Protein AF-A0A392S0Q6-F1 (afdb_monomer_lite)

InterPro domains:
  IPR019489 Clp ATPase, C-terminal [PF10431] (31-76)
  IPR027417 P-loop containing nucleoside triphosphate hydrolase [G3DSA:3.40.50.300] (1-30)
  IPR027417 P-loop containing nucleoside triphosphate hydrolase [SSF52540] (3-72)
  IPR050130 ATP-dependent Clp protease/Chaperone ClpA/ClpB [PTHR11638] (2-76)

Radius of gyration: 19.09 Å; chains: 1; bounding box: 36×24×47 Å

Secondary structure (DSSP, 8-state):
-HHHHHHHHHHHHS-HHHHTT-S----PPPPPHHHHHHHHHHHHHHHHHHHHTTT------HHHHHHHHHHH--TT-

Foldseek 3Di:
DVVVVVVVVVPVVDPPVVVVPDPDDDDDDDDDPVRQLVVLVVVVVVVQVVVVVVVDGDDDDSVNSSVVSVVPDDVPD

pLDDT: mean 88.1, std 10.31, range [40.19, 97.69]

Organism: NCBI:txid97028

Structure (mmCIF, N/CA/C/O backbone):
data_AF-A0A392S0Q6-F1
#
_entry.id   AF-A0A392S0Q6-F1
#
loop_
_atom_site.group_PDB
_atom_site.id
_atom_site.type_symbol
_atom_site.label_atom_id
_atom_site.label_alt_id
_atom_site.label_comp_id
_atom_site.label_asym_id
_atom_site.label_entity_id
_atom_site.label_seq_id
_atom_site.pdbx_PDB_ins_code
_atom_site.Cartn_x
_atom_site.Cartn_y
_atom_site.Cartn_z
_atom_site.occupancy
_atom_site.B_iso_or_equiv
_atom_site.auth_seq_id
_atom_site.auth_comp_id
_atom_site.auth_asym_id
_atom_site.auth_atom_id
_atom_site.pdbx_PDB_model_num
ATOM 1 N N . ALA A 1 1 ? 10.919 -10.899 -18.211 1.00 66.94 1 ALA A N 1
ATOM 2 C CA . ALA A 1 1 ? 9.631 -11.044 -18.930 1.00 66.94 1 ALA A CA 1
ATOM 3 C C . ALA A 1 1 ? 8.713 -9.830 -18.742 1.00 66.94 1 ALA A C 1
ATOM 5 O O . ALA A 1 1 ? 8.582 -9.061 -19.684 1.00 66.94 1 ALA A O 1
ATOM 6 N N . ALA A 1 2 ? 8.099 -9.616 -17.566 1.00 78.81 2 ALA A N 1
ATOM 7 C CA . ALA A 1 2 ? 7.227 -8.450 -17.331 1.00 78.81 2 ALA A CA 1
ATOM 8 C C . ALA A 1 2 ? 8.004 -7.122 -17.393 1.00 78.81 2 ALA A C 1
ATOM 10 O O . ALA A 1 2 ? 7.637 -6.227 -18.148 1.00 78.81 2 ALA A O 1
ATOM 11 N N . ARG A 1 3 ? 9.156 -7.055 -16.710 1.00 82.44 3 ARG A N 1
ATOM 12 C CA . ARG A 1 3 ? 10.080 -5.911 -16.756 1.00 82.44 3 ARG A CA 1
ATOM 13 C C . ARG A 1 3 ? 10.480 -5.515 -18.181 1.00 82.44 3 ARG A C 1
ATOM 15 O O . ARG A 1 3 ? 10.483 -4.336 -18.511 1.00 82.44 3 ARG A O 1
ATOM 22 N N . ASP A 1 4 ? 10.787 -6.492 -19.032 1.00 85.62 4 ASP A N 1
ATOM 23 C CA . ASP A 1 4 ? 11.229 -6.229 -20.408 1.00 85.62 4 ASP A CA 1
ATOM 24 C C . ASP A 1 4 ? 10.102 -5.640 -21.257 1.00 85.62 4 ASP A C 1
ATOM 26 O O . ASP A 1 4 ? 10.343 -4.710 -22.021 1.00 85.62 4 ASP A O 1
ATOM 30 N N . ARG A 1 5 ? 8.865 -6.125 -21.072 1.00 87.25 5 ARG A N 1
ATOM 31 C CA . ARG A 1 5 ? 7.671 -5.566 -21.725 1.00 87.25 5 ARG A CA 1
ATOM 32 C C . ARG A 1 5 ? 7.410 -4.130 -21.277 1.00 87.25 5 ARG A C 1
ATOM 34 O O . ARG A 1 5 ? 7.210 -3.268 -22.124 1.00 87.25 5 ARG A O 1
ATOM 41 N N . VAL A 1 6 ? 7.497 -3.857 -19.973 1.00 87.69 6 VAL A N 1
ATOM 42 C CA . VAL A 1 6 ? 7.362 -2.495 -19.426 1.00 87.69 6 VAL A CA 1
ATOM 43 C C . VAL A 1 6 ? 8.422 -1.568 -20.027 1.00 87.69 6 VAL A C 1
ATOM 45 O O . VAL A 1 6 ? 8.091 -0.505 -20.544 1.00 87.69 6 VAL A O 1
ATOM 48 N N . MET A 1 7 ? 9.690 -1.988 -20.056 1.00 89.31 7 MET A N 1
ATOM 49 C CA . MET A 1 7 ? 10.766 -1.181 -20.642 1.00 89.31 7 MET A CA 1
ATOM 50 C C . MET A 1 7 ? 10.623 -0.991 -22.157 1.00 89.31 7 MET A C 1
ATOM 52 O O . MET A 1 7 ? 11.062 0.029 -22.692 1.00 89.31 7 MET A O 1
ATOM 56 N N . GLN A 1 8 ? 10.020 -1.950 -22.859 1.00 90.38 8 GLN A N 1
ATOM 57 C CA . GLN A 1 8 ? 9.740 -1.837 -24.287 1.00 90.38 8 GLN A CA 1
ATOM 58 C C . GLN A 1 8 ? 8.668 -0.774 -24.563 1.00 90.38 8 GLN A C 1
ATOM 60 O O . GLN A 1 8 ? 8.855 0.050 -25.457 1.00 90.38 8 GLN A O 1
ATOM 65 N N . GLU A 1 9 ? 7.605 -0.729 -23.759 1.00 91.12 9 GLU A N 1
ATOM 66 C CA . GLU A 1 9 ? 6.569 0.305 -23.858 1.00 91.12 9 GLU A CA 1
ATOM 67 C C . GLU A 1 9 ? 7.085 1.689 -23.431 1.00 91.12 9 GLU A C 1
ATOM 69 O O . GLU A 1 9 ? 6.840 2.679 -24.119 1.00 91.12 9 GLU A O 1
ATOM 74 N N . VAL A 1 10 ? 7.918 1.768 -22.389 1.00 90.06 10 VAL A N 1
ATOM 75 C CA . VAL A 1 10 ? 8.602 3.015 -21.991 1.00 90.06 10 VAL A CA 1
ATOM 76 C C . VAL A 1 10 ? 9.438 3.583 -23.144 1.00 90.06 10 VAL A C 1
ATOM 78 O O . VAL A 1 10 ? 9.362 4.775 -23.431 1.00 90.06 10 VAL A O 1
ATOM 81 N N . ARG A 1 11 ? 10.195 2.738 -23.855 1.00 89.44 11 ARG A N 1
ATOM 82 C CA . ARG A 1 11 ? 10.994 3.154 -25.026 1.00 89.44 11 ARG A CA 1
ATOM 83 C C . ARG A 1 11 ? 10.150 3.546 -26.240 1.00 89.44 11 ARG A C 1
ATOM 85 O O . ARG A 1 11 ? 10.633 4.290 -27.085 1.00 89.44 11 ARG A O 1
ATOM 92 N N . ARG A 1 12 ? 8.920 3.034 -26.353 1.00 92.56 12 ARG A N 1
ATOM 93 C CA . ARG A 1 12 ? 7.959 3.447 -27.389 1.00 92.56 12 ARG A CA 1
ATOM 94 C C . ARG A 1 12 ? 7.329 4.799 -27.077 1.00 92.56 12 ARG A C 1
ATOM 96 O O . ARG A 1 12 ? 7.077 5.568 -28.000 1.00 92.56 12 ARG A O 1
ATOM 103 N N . HIS A 1 13 ? 7.072 5.074 -25.801 1.00 93.06 13 HIS A N 1
ATOM 104 C CA . HIS A 1 13 ? 6.384 6.284 -25.365 1.00 93.06 13 HIS A CA 1
ATOM 105 C C . HIS A 1 13 ? 7.325 7.487 -25.194 1.00 93.06 13 HIS A C 1
ATOM 107 O O . HIS A 1 13 ? 6.975 8.607 -25.561 1.00 93.06 13 HIS A O 1
ATOM 113 N N . PHE A 1 14 ? 8.532 7.269 -24.665 1.00 91.38 14 PHE A N 1
ATOM 114 C CA . PHE A 1 14 ? 9.488 8.334 -24.358 1.00 91.38 14 PHE A CA 1
ATOM 115 C C . PHE A 1 14 ? 10.649 8.389 -25.355 1.00 91.38 14 PHE A C 1
ATOM 117 O O . PHE A 1 14 ? 11.128 7.373 -25.854 1.00 91.38 14 PHE A O 1
ATOM 124 N N . ARG A 1 15 ? 11.136 9.607 -25.623 1.00 91.56 15 ARG A N 1
ATOM 125 C CA . ARG A 1 15 ? 12.283 9.842 -26.508 1.00 91.56 15 ARG A CA 1
ATOM 126 C C . ARG A 1 15 ? 13.591 9.321 -25.885 1.00 91.56 15 ARG A C 1
ATOM 128 O O . ARG A 1 15 ? 13.765 9.449 -24.669 1.00 91.56 15 ARG A O 1
ATOM 135 N N . PRO A 1 16 ? 14.546 8.815 -26.688 1.00 87.31 16 PRO A N 1
ATOM 136 C CA . PRO A 1 16 ? 15.815 8.298 -26.177 1.00 87.31 16 PRO A CA 1
ATOM 137 C C . PRO A 1 16 ? 16.626 9.333 -25.391 1.00 87.31 16 PRO A C 1
ATOM 139 O O . PRO A 1 16 ? 17.259 8.972 -24.405 1.00 87.31 16 PRO A O 1
ATOM 142 N N . GLU A 1 17 ? 16.583 10.618 -25.770 1.00 91.44 17 GLU A N 1
ATOM 143 C CA . GLU A 1 17 ? 17.352 11.659 -25.075 1.00 91.44 17 GLU A CA 1
ATOM 144 C C . GLU A 1 17 ? 16.890 11.839 -23.625 1.00 91.44 17 GLU A C 1
ATOM 146 O O . GLU A 1 17 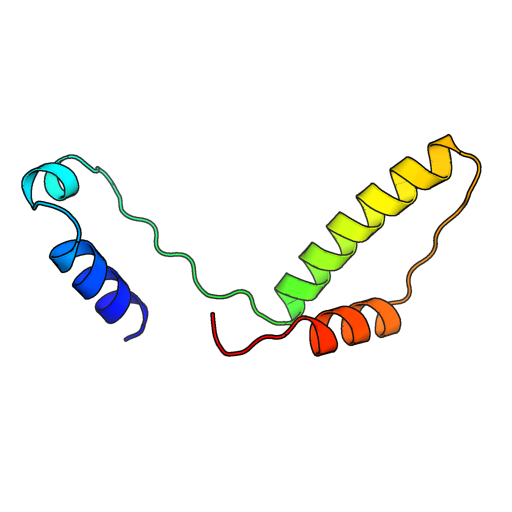? 17.708 12.111 -22.752 1.00 91.44 17 GLU A O 1
ATOM 151 N N . LEU A 1 18 ? 15.594 11.656 -23.351 1.00 90.19 18 LEU A N 1
ATOM 152 C CA . LEU A 1 18 ? 15.064 11.710 -21.990 1.00 90.19 18 LEU A CA 1
ATOM 153 C C . LEU A 1 18 ? 15.529 10.502 -21.176 1.00 90.19 18 LEU A C 1
ATOM 155 O O . LEU A 1 18 ? 15.984 10.667 -20.049 1.00 90.19 18 LEU A O 1
ATOM 159 N N . LEU A 1 19 ? 15.438 9.303 -21.753 1.00 87.31 19 LEU A N 1
ATOM 160 C CA . LEU A 1 19 ? 15.826 8.065 -21.075 1.00 87.31 19 LEU A CA 1
ATOM 161 C C . LEU A 1 19 ? 17.324 8.041 -20.751 1.00 87.31 19 LEU A C 1
ATOM 163 O O . LEU A 1 19 ? 17.708 7.573 -19.688 1.00 87.31 19 LEU A O 1
ATOM 167 N N . ASN A 1 20 ? 18.151 8.614 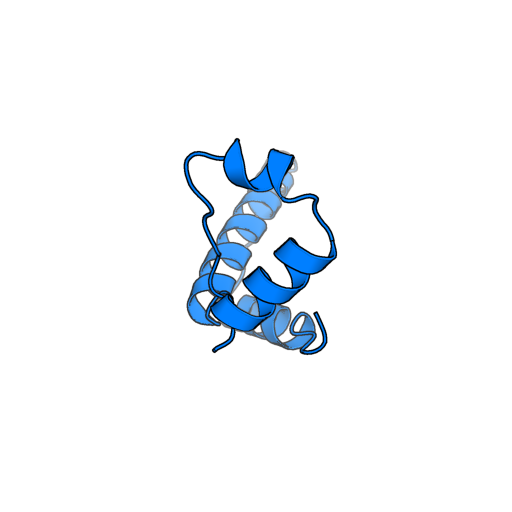-21.625 1.00 88.62 20 ASN A N 1
ATOM 168 C CA . ASN A 1 20 ? 19.593 8.738 -21.419 1.00 88.62 20 ASN A CA 1
ATOM 169 C C . ASN A 1 20 ? 19.977 9.791 -20.359 1.00 88.62 20 ASN A C 1
ATOM 171 O 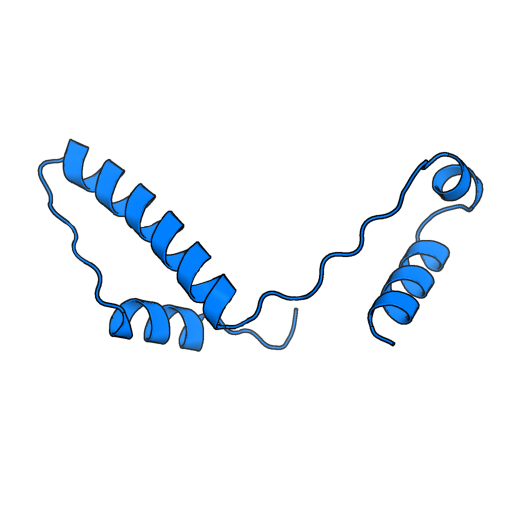O . ASN A 1 20 ? 21.140 9.847 -19.970 1.00 88.62 20 ASN A O 1
ATOM 175 N N . ARG A 1 21 ? 19.035 10.641 -19.915 1.00 93.44 21 ARG A N 1
ATOM 176 C CA . ARG A 1 21 ? 19.233 11.624 -18.830 1.00 93.44 21 ARG A CA 1
ATOM 177 C C . ARG A 1 21 ? 18.807 11.109 -17.453 1.00 93.44 21 ARG A C 1
ATOM 179 O O . ARG A 1 21 ? 18.919 11.856 -16.486 1.00 93.44 21 ARG A O 1
ATOM 186 N N . LEU A 1 22 ? 18.270 9.894 -17.369 1.00 88.62 22 LEU A N 1
ATOM 187 C CA . LEU A 1 22 ? 17.904 9.261 -16.106 1.00 88.62 22 LEU A CA 1
ATOM 188 C C . LEU A 1 22 ? 19.063 8.387 -15.636 1.00 88.62 22 LEU A C 1
ATOM 190 O O . LEU A 1 22 ? 19.497 7.500 -16.367 1.00 88.62 22 LEU A O 1
ATOM 194 N N . ASP A 1 23 ? 19.527 8.622 -14.413 1.00 87.50 23 ASP A N 1
ATOM 195 C CA . ASP A 1 23 ? 20.631 7.855 -13.830 1.00 87.50 23 ASP A CA 1
ATOM 196 C C . ASP A 1 23 ? 20.227 6.397 -13.551 1.00 87.50 23 ASP A C 1
ATOM 198 O O . ASP A 1 23 ? 21.006 5.473 -13.778 1.00 87.50 23 ASP A O 1
ATOM 202 N N . GLU A 1 24 ? 18.984 6.174 -13.106 1.00 87.56 24 GLU A N 1
ATOM 203 C CA . GLU A 1 24 ? 18.450 4.843 -12.820 1.00 87.56 24 GLU A CA 1
ATOM 204 C C . GLU A 1 24 ? 16.942 4.761 -13.106 1.00 87.56 24 GLU A C 1
ATOM 206 O O . GLU A 1 24 ? 16.184 5.700 -12.858 1.00 87.56 24 GLU A O 1
ATOM 211 N N . VAL A 1 25 ? 16.497 3.607 -13.616 1.00 84.69 25 VAL A N 1
ATOM 212 C CA . VAL A 1 25 ? 15.076 3.290 -13.810 1.00 84.69 25 VAL A CA 1
ATOM 213 C C . VAL A 1 25 ?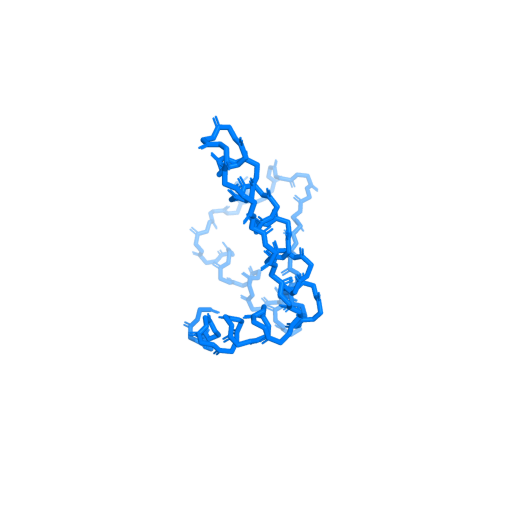 14.691 2.130 -12.898 1.00 84.69 25 VAL A C 1
ATOM 215 O O . VAL A 1 25 ? 15.079 0.981 -13.131 1.00 84.69 25 VAL A O 1
ATOM 218 N N . VAL A 1 26 ? 13.882 2.437 -11.885 1.00 88.81 26 VAL A N 1
ATOM 219 C CA . VAL A 1 26 ? 13.339 1.456 -10.941 1.00 88.81 26 VAL A CA 1
ATOM 220 C C . VAL A 1 26 ? 12.004 0.938 -11.465 1.00 88.81 26 VAL A C 1
ATOM 222 O O . VAL A 1 26 ? 11.101 1.713 -11.775 1.00 88.81 26 VAL A O 1
ATOM 225 N N . VAL A 1 27 ? 11.879 -0.384 -11.565 1.00 86.81 27 VAL A N 1
ATOM 226 C CA . VAL A 1 27 ? 10.628 -1.055 -11.934 1.00 86.81 27 VAL A CA 1
ATOM 227 C C . VAL A 1 27 ? 10.081 -1.717 -10.682 1.00 86.81 27 VAL A C 1
ATOM 229 O O . VAL A 1 27 ? 10.790 -2.490 -10.043 1.00 86.81 27 VAL A O 1
ATOM 232 N N . PHE A 1 28 ? 8.840 -1.396 -10.330 1.00 88.88 28 PHE A N 1
ATOM 233 C CA . PHE A 1 28 ? 8.167 -2.004 -9.191 1.00 88.88 28 PHE A CA 1
ATOM 234 C C . PHE A 1 28 ? 7.551 -3.336 -9.598 1.00 88.88 28 PHE A C 1
ATOM 236 O O . PHE A 1 28 ? 6.873 -3.429 -10.624 1.00 88.88 28 PHE A O 1
ATOM 243 N N . ASP A 1 29 ? 7.772 -4.350 -8.771 1.00 87.25 29 ASP A N 1
ATOM 244 C CA . ASP A 1 29 ? 7.046 -5.604 -8.881 1.00 87.25 29 ASP A CA 1
ATOM 245 C C . ASP A 1 29 ? 5.616 -5.433 -8.346 1.00 87.25 29 ASP A C 1
ATOM 247 O O . ASP A 1 29 ? 5.389 -4.643 -7.419 1.00 87.25 29 ASP A O 1
ATOM 251 N N . PRO A 1 30 ? 4.635 -6.160 -8.909 1.00 86.19 30 PRO A N 1
ATOM 252 C CA . PRO A 1 30 ? 3.281 -6.159 -8.378 1.00 86.19 30 PRO A CA 1
ATOM 253 C C . PRO A 1 30 ? 3.284 -6.650 -6.928 1.00 86.19 30 PRO A C 1
ATOM 255 O O . PRO A 1 30 ? 4.010 -7.578 -6.564 1.00 86.19 30 PRO A O 1
ATOM 258 N N . LEU A 1 31 ? 2.446 -6.030 -6.097 1.00 88.44 31 LEU A N 1
ATOM 259 C CA . LEU A 1 31 ? 2.332 -6.404 -4.693 1.00 88.44 31 LEU A CA 1
ATOM 260 C C . LEU A 1 31 ? 1.747 -7.812 -4.562 1.00 88.44 31 LEU A C 1
ATOM 262 O O . LEU A 1 31 ? 0.733 -8.147 -5.176 1.00 88.44 31 LEU A O 1
ATOM 266 N N . SER A 1 32 ? 2.354 -8.625 -3.701 1.00 89.56 32 SER A N 1
ATOM 267 C CA . SER A 1 32 ? 1.765 -9.893 -3.288 1.00 89.56 32 SER A CA 1
ATOM 268 C C . SER A 1 32 ? 0.514 -9.656 -2.441 1.00 89.56 32 SER A C 1
ATOM 270 O O . SER A 1 32 ? 0.349 -8.608 -1.811 1.00 89.56 32 SER A O 1
ATOM 272 N N . HIS A 1 33 ? -0.352 -10.663 -2.351 1.00 86.25 33 HIS A N 1
ATOM 273 C CA . HIS A 1 33 ? -1.547 -10.594 -1.509 1.00 86.25 33 HIS A CA 1
ATOM 274 C C . HIS A 1 33 ? -1.216 -10.264 -0.037 1.00 86.25 33 HIS A C 1
ATOM 276 O O . HIS A 1 33 ? -1.902 -9.476 0.610 1.00 86.25 33 HIS A O 1
ATOM 282 N N . GLU A 1 34 ? -0.106 -10.792 0.488 1.00 90.06 34 GLU A N 1
ATOM 283 C CA . GLU A 1 34 ? 0.351 -10.482 1.848 1.00 90.06 34 GLU A CA 1
ATOM 284 C C . GLU A 1 34 ? 0.813 -9.021 1.989 1.00 90.06 34 GLU A C 1
ATOM 286 O O . GLU A 1 34 ? 0.547 -8.373 3.005 1.00 90.06 34 GLU A O 1
ATOM 291 N N . GLN A 1 35 ? 1.488 -8.478 0.970 1.00 91.19 35 GLN A N 1
ATOM 292 C CA . GLN A 1 35 ? 1.886 -7.070 0.951 1.00 91.19 35 GLN A CA 1
ATOM 293 C C . GLN A 1 35 ? 0.658 -6.157 0.870 1.00 91.19 35 GLN A C 1
ATOM 295 O O . GLN A 1 35 ? 0.575 -5.187 1.624 1.00 91.19 35 GLN A O 1
ATOM 300 N N . LEU A 1 36 ? -0.334 -6.509 0.048 1.00 90.44 36 LEU A N 1
ATOM 301 C CA . LEU A 1 36 ? -1.611 -5.798 -0.032 1.00 90.44 36 LEU A CA 1
ATOM 302 C C . LEU A 1 36 ? -2.349 -5.789 1.312 1.00 90.44 36 LEU A C 1
ATOM 304 O O . LEU A 1 36 ? -2.831 -4.739 1.732 1.00 90.44 36 LEU A O 1
ATOM 308 N N . ARG A 1 37 ? -2.350 -6.901 2.058 1.00 91.25 37 ARG A N 1
ATOM 309 C CA . ARG A 1 37 ? -2.908 -6.952 3.422 1.00 91.25 37 ARG A CA 1
ATOM 310 C C . ARG A 1 37 ? -2.231 -5.982 4.379 1.00 91.25 37 ARG A C 1
ATOM 312 O O . ARG A 1 37 ? -2.911 -5.329 5.173 1.00 91.25 37 ARG A O 1
ATOM 319 N N . LYS A 1 38 ? -0.906 -5.847 4.306 1.00 92.81 38 LYS A N 1
ATOM 320 C CA . LYS A 1 38 ? -0.171 -4.866 5.122 1.00 92.81 38 LYS A CA 1
ATOM 321 C C . LYS A 1 38 ? -0.567 -3.437 4.752 1.00 92.81 38 LYS A C 1
ATOM 323 O O . LYS A 1 38 ? -0.817 -2.635 5.650 1.00 92.81 38 LYS A O 1
ATOM 328 N N . VAL A 1 39 ? -0.695 -3.142 3.459 1.00 92.31 39 VAL A N 1
ATOM 329 C CA . VAL A 1 39 ? -1.146 -1.830 2.967 1.00 92.31 39 VAL A CA 1
ATOM 330 C C . VAL A 1 39 ? -2.573 -1.525 3.430 1.00 92.31 39 VAL A C 1
ATOM 332 O O . VAL A 1 39 ? -2.810 -0.467 4.010 1.00 92.31 39 VAL A O 1
ATOM 335 N N . ALA A 1 40 ? -3.507 -2.465 3.273 1.00 92.38 40 ALA A N 1
ATOM 336 C CA . ALA A 1 40 ? -4.890 -2.304 3.715 1.00 92.38 40 ALA A CA 1
ATOM 337 C C . ALA A 1 40 ? -4.980 -2.058 5.230 1.00 92.38 40 ALA A C 1
ATOM 339 O O . ALA A 1 40 ? -5.726 -1.190 5.683 1.00 92.38 40 ALA A O 1
ATOM 340 N N . ARG A 1 41 ? -4.161 -2.752 6.032 1.00 93.88 41 ARG A N 1
ATOM 341 C CA . ARG A 1 41 ? -4.091 -2.513 7.480 1.00 93.88 41 ARG A CA 1
ATOM 342 C C . ARG A 1 41 ? -3.598 -1.105 7.818 1.00 93.88 41 ARG A C 1
ATOM 344 O O . ARG A 1 41 ? -4.141 -0.490 8.734 1.00 93.88 41 ARG A O 1
ATOM 351 N N . LEU A 1 42 ? -2.592 -0.595 7.104 1.00 94.62 42 LEU A N 1
ATOM 352 C CA . LEU A 1 42 ? -2.107 0.777 7.291 1.00 94.62 42 LEU A CA 1
ATOM 353 C C . LEU A 1 42 ? -3.216 1.790 6.980 1.00 94.62 42 LEU A C 1
ATOM 355 O O . LEU A 1 42 ? -3.488 2.659 7.801 1.00 94.62 42 LEU A O 1
ATOM 359 N N . GLN A 1 43 ? -3.943 1.602 5.877 1.00 93.06 43 GLN A N 1
ATOM 360 C CA . GLN A 1 43 ? -5.080 2.460 5.535 1.00 93.06 43 GLN A CA 1
ATOM 361 C C . GLN A 1 43 ? -6.201 2.399 6.583 1.00 93.06 43 GLN A C 1
ATOM 363 O O . GLN A 1 43 ? -6.747 3.434 6.968 1.00 93.06 43 GLN A O 1
ATOM 368 N N . MET A 1 44 ? -6.529 1.208 7.096 1.00 94.44 44 MET A N 1
ATOM 369 C CA . MET A 1 44 ? -7.528 1.067 8.161 1.00 94.44 44 MET A CA 1
ATOM 370 C C . MET A 1 44 ? -7.095 1.742 9.461 1.00 94.44 44 MET A C 1
ATOM 372 O O . MET A 1 44 ? -7.942 2.273 10.178 1.00 94.44 44 MET A O 1
ATOM 376 N N . LYS A 1 45 ? -5.792 1.782 9.759 1.00 94.31 45 LYS A N 1
ATOM 377 C CA . LYS A 1 45 ? -5.267 2.527 10.908 1.00 94.31 45 LYS A CA 1
ATOM 378 C C . LYS A 1 45 ? -5.519 4.030 10.759 1.00 94.31 45 LYS A C 1
ATOM 380 O O . LYS A 1 45 ? -5.948 4.664 11.721 1.00 94.31 45 LYS A O 1
ATOM 385 N N . ASP A 1 46 ? -5.334 4.583 9.563 1.00 95.25 46 ASP A N 1
ATOM 386 C CA . ASP A 1 46 ? -5.607 6.001 9.296 1.00 95.25 46 ASP A CA 1
ATOM 387 C C . ASP A 1 46 ? -7.102 6.329 9.396 1.00 95.25 46 ASP A C 1
ATOM 389 O O . ASP A 1 46 ? -7.487 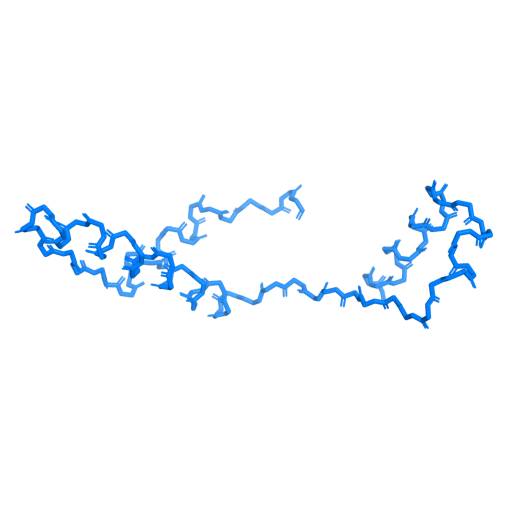7.424 9.813 1.00 95.25 46 ASP A O 1
ATOM 393 N N . VAL A 1 47 ? -7.971 5.392 9.008 1.00 95.44 47 VAL A N 1
ATOM 394 C CA . VAL A 1 47 ? -9.424 5.517 9.200 1.00 95.44 47 VAL A CA 1
ATOM 395 C C . VAL A 1 47 ? -9.775 5.455 10.687 1.00 95.44 47 VAL A C 1
ATOM 397 O O . VAL A 1 47 ? -10.501 6.318 11.179 1.00 95.44 47 VAL A O 1
ATOM 400 N N . ALA A 1 48 ? -9.223 4.485 11.418 1.00 95.62 48 ALA A N 1
ATOM 401 C CA . ALA A 1 48 ? -9.432 4.349 12.856 1.00 95.62 48 ALA A CA 1
ATOM 402 C C . ALA A 1 48 ? -8.973 5.600 13.622 1.00 95.62 48 ALA A C 1
ATOM 404 O O . ALA A 1 48 ? -9.682 6.048 14.517 1.00 95.62 48 ALA A O 1
ATOM 405 N N . SER A 1 49 ? -7.851 6.215 13.229 1.00 96.06 49 SER A N 1
ATOM 406 C CA . SER A 1 49 ? -7.365 7.471 13.818 1.00 96.06 49 SER A CA 1
ATOM 407 C C . SER A 1 49 ? -8.378 8.610 13.659 1.00 96.06 49 SER A C 1
ATOM 409 O O . SER A 1 49 ? -8.722 9.275 14.632 1.00 96.06 49 SER A O 1
ATOM 411 N N . ARG A 1 50 ? -8.923 8.793 12.451 1.00 96.88 50 ARG A N 1
ATOM 412 C CA . ARG A 1 50 ? -9.932 9.831 12.162 1.00 96.88 50 ARG A CA 1
ATOM 413 C C . ARG A 1 50 ? -11.255 9.600 12.899 1.00 96.88 50 ARG A C 1
ATOM 415 O O . ARG A 1 50 ? -11.961 10.549 13.230 1.00 96.88 50 ARG A O 1
ATOM 422 N N . LEU A 1 51 ? -11.614 8.341 13.142 1.00 97.00 51 LEU A N 1
ATOM 423 C CA . LEU A 1 51 ? -12.790 7.984 13.937 1.00 97.00 51 LEU A CA 1
ATOM 424 C C . LEU A 1 51 ? -12.556 8.195 15.435 1.00 97.00 51 LEU A C 1
ATOM 426 O O . LEU A 1 51 ? -13.460 8.665 16.126 1.00 97.00 51 LEU A O 1
ATOM 430 N N . ALA A 1 52 ? -11.341 7.937 15.919 1.00 96.81 52 ALA A N 1
ATOM 431 C CA . ALA A 1 52 ? -10.975 8.160 17.312 1.00 96.81 52 ALA A CA 1
ATOM 432 C C . ALA A 1 52 ? -11.072 9.644 17.701 1.00 96.81 52 ALA A C 1
ATOM 434 O O . ALA A 1 52 ? -11.549 9.952 18.790 1.00 96.81 52 ALA A O 1
ATOM 435 N N . GLU A 1 53 ? -10.736 10.567 16.792 1.00 96.81 53 GLU A N 1
ATOM 436 C CA . GLU A 1 53 ? -10.957 12.016 16.975 1.00 96.81 53 GLU A CA 1
ATOM 437 C C . GLU A 1 53 ? -12.435 12.377 17.204 1.00 96.81 53 GLU A C 1
ATOM 439 O O . GLU A 1 53 ? -12.748 13.391 17.825 1.00 96.81 53 GLU A O 1
ATOM 444 N N . LYS A 1 54 ? -13.358 11.533 16.732 1.00 97.12 54 LYS A N 1
ATOM 445 C CA . LYS A 1 54 ? -14.810 11.666 16.924 1.00 97.12 54 LYS A CA 1
ATOM 446 C C . LYS A 1 54 ? -15.334 10.810 18.085 1.00 97.12 54 LYS A C 1
ATOM 448 O O . LYS A 1 54 ? -16.545 10.678 18.238 1.00 97.12 54 LYS A O 1
ATOM 453 N N . GLY A 1 55 ? -14.446 10.210 18.881 1.00 96.50 55 GLY A N 1
ATOM 454 C CA . GLY A 1 55 ? -14.798 9.330 19.996 1.00 96.50 55 GLY A CA 1
ATOM 455 C C . GLY A 1 55 ? -15.271 7.932 19.581 1.00 96.50 55 GLY A C 1
ATOM 456 O O . GLY A 1 55 ? -15.876 7.235 20.391 1.00 96.50 55 GLY A O 1
ATOM 457 N N . ILE A 1 56 ? -15.020 7.510 18.337 1.00 97.69 56 ILE A N 1
ATOM 458 C CA . ILE A 1 56 ? -15.448 6.210 17.807 1.00 97.69 56 ILE A CA 1
ATOM 459 C C . ILE A 1 56 ? -14.239 5.276 17.706 1.00 97.69 56 ILE A C 1
ATOM 461 O O . ILE A 1 56 ? -13.270 5.571 17.009 1.00 97.69 56 ILE A O 1
ATOM 465 N N . ALA A 1 57 ? -14.311 4.115 18.359 1.00 95.12 57 ALA A N 1
ATOM 466 C CA . ALA A 1 57 ? -13.312 3.061 18.212 1.00 95.12 57 ALA A CA 1
ATOM 467 C C . ALA A 1 57 ? -13.654 2.155 17.019 1.00 95.12 57 ALA A C 1
ATOM 469 O O . ALA A 1 57 ? -14.766 1.637 16.926 1.00 95.12 57 ALA A O 1
ATOM 470 N N . LEU A 1 58 ? -12.684 1.935 16.130 1.00 94.00 58 LEU A N 1
ATOM 471 C CA . LEU A 1 58 ? -12.798 1.003 15.009 1.00 94.00 58 LEU A CA 1
ATOM 472 C C . LEU A 1 58 ? -11.791 -0.135 15.181 1.00 94.00 58 LEU A C 1
ATOM 474 O O . LEU A 1 58 ? -10.585 0.099 15.245 1.00 94.00 58 LEU A O 1
ATOM 478 N N . ALA A 1 59 ? -12.295 -1.366 15.203 1.00 91.62 59 ALA A N 1
ATOM 479 C CA . ALA A 1 59 ? -11.493 -2.580 15.131 1.00 91.62 59 ALA A CA 1
ATOM 480 C C . ALA A 1 59 ? -11.822 -3.316 13.829 1.00 91.62 59 ALA A C 1
ATOM 482 O O . ALA A 1 59 ? -12.991 -3.519 13.509 1.00 91.62 59 ALA A O 1
ATOM 483 N N . VAL A 1 60 ? -10.790 -3.714 13.085 1.00 91.69 60 VAL A N 1
ATOM 484 C CA . VAL A 1 60 ? -10.933 -4.446 11.821 1.00 91.69 60 VAL A CA 1
ATOM 485 C C . VAL A 1 60 ? -10.224 -5.786 11.956 1.00 91.69 60 VAL A C 1
ATOM 487 O O . VAL A 1 60 ? -9.061 -5.840 12.358 1.00 91.69 60 VAL A O 1
ATOM 490 N N . THR A 1 61 ? -10.940 -6.864 11.646 1.00 93.62 61 THR A N 1
ATOM 491 C CA . THR A 1 61 ? -10.403 -8.226 11.668 1.00 93.62 61 THR A CA 1
ATOM 492 C C . THR A 1 61 ? -9.651 -8.535 10.380 1.00 93.62 61 THR A C 1
ATOM 494 O O . THR A 1 61 ? -9.903 -7.948 9.328 1.00 93.62 61 THR A O 1
ATOM 497 N N . ASP A 1 62 ? -8.756 -9.514 10.444 1.00 89.50 62 ASP A N 1
ATOM 498 C CA . ASP A 1 62 ? -7.983 -9.956 9.283 1.00 89.50 62 ASP A CA 1
ATOM 499 C C . ASP A 1 62 ? -8.895 -10.503 8.177 1.00 89.50 62 ASP A C 1
ATOM 501 O O . ASP A 1 62 ? -8.689 -10.197 7.009 1.00 89.50 62 ASP A O 1
ATOM 505 N N . ALA A 1 63 ? -9.974 -11.198 8.549 1.00 92.44 63 ALA A N 1
ATOM 506 C CA . ALA A 1 63 ? -10.980 -11.681 7.605 1.00 92.44 63 ALA A CA 1
ATOM 507 C C . ALA A 1 63 ? -11.708 -10.540 6.870 1.00 92.44 63 ALA A C 1
ATOM 509 O O . ALA A 1 63 ? -12.009 -10.665 5.686 1.00 92.44 63 ALA A O 1
ATOM 510 N N . ALA A 1 64 ? -11.972 -9.417 7.547 1.00 91.94 64 ALA A N 1
ATOM 511 C CA . ALA A 1 64 ? -12.566 -8.248 6.903 1.00 91.94 64 ALA A CA 1
ATOM 512 C C . ALA A 1 64 ? -11.587 -7.591 5.916 1.00 91.94 64 ALA A C 1
ATOM 514 O O . ALA A 1 64 ? -12.001 -7.169 4.839 1.00 91.94 64 ALA A O 1
ATOM 515 N N . LEU A 1 65 ? -10.291 -7.545 6.249 1.00 91.00 65 LEU A N 1
ATOM 516 C CA . LEU A 1 65 ? -9.255 -7.075 5.323 1.00 91.00 65 LEU A CA 1
ATOM 517 C C . LEU A 1 65 ? -9.154 -7.985 4.096 1.00 91.00 65 LEU A C 1
ATOM 519 O O . LEU A 1 65 ? -9.110 -7.486 2.978 1.00 91.00 65 LEU A O 1
ATOM 523 N N . ASP A 1 66 ? -9.163 -9.301 4.298 1.00 90.75 66 ASP A N 1
ATOM 524 C CA . ASP A 1 66 ? -9.100 -10.278 3.210 1.00 90.75 66 ASP A CA 1
ATOM 525 C C . ASP A 1 66 ? -10.311 -10.172 2.281 1.00 90.75 66 ASP A C 1
ATOM 527 O O . ASP A 1 66 ? -10.156 -10.217 1.063 1.00 90.75 66 ASP A O 1
ATOM 531 N N . TYR A 1 67 ? -11.501 -9.951 2.842 1.00 91.00 67 TYR A N 1
ATOM 532 C CA . TYR A 1 67 ? -12.709 -9.700 2.063 1.00 91.00 67 TYR A CA 1
ATOM 533 C C . TYR A 1 67 ? -12.597 -8.421 1.221 1.00 91.00 67 TYR A C 1
ATOM 535 O O . TYR A 1 67 ? -12.872 -8.444 0.024 1.00 91.00 67 TYR A O 1
ATOM 543 N N . ILE A 1 68 ? -12.132 -7.316 1.817 1.00 89.12 68 ILE A N 1
ATOM 544 C CA . ILE A 1 68 ? -11.920 -6.052 1.093 1.00 89.12 68 ILE A CA 1
ATOM 545 C C . ILE A 1 68 ? -10.918 -6.250 -0.047 1.00 89.12 68 ILE A C 1
ATOM 547 O O . ILE A 1 68 ? -11.135 -5.748 -1.147 1.00 89.12 68 ILE A O 1
ATOM 551 N N . LEU A 1 69 ? -9.830 -6.985 0.191 1.00 89.44 69 LEU A N 1
ATOM 552 C CA . LEU A 1 69 ? -8.829 -7.276 -0.835 1.00 89.44 69 LEU A CA 1
ATOM 553 C C . LEU A 1 69 ? -9.373 -8.152 -1.960 1.00 89.44 69 LEU A C 1
ATOM 555 O O . LEU A 1 69 ? -9.027 -7.918 -3.111 1.00 89.44 69 LEU A O 1
ATOM 559 N N . ALA A 1 70 ? -10.207 -9.141 -1.642 1.00 87.19 70 ALA A N 1
ATOM 560 C CA . ALA A 1 70 ? -10.833 -9.991 -2.646 1.00 87.19 70 ALA A CA 1
ATOM 561 C C . ALA A 1 70 ? -11.770 -9.187 -3.562 1.00 87.19 70 ALA A C 1
ATOM 563 O O . ALA A 1 70 ? -11.704 -9.342 -4.776 1.00 87.19 70 ALA A O 1
ATOM 564 N N . GLU A 1 71 ? -12.572 -8.284 -2.992 1.00 86.62 71 GLU A N 1
ATOM 565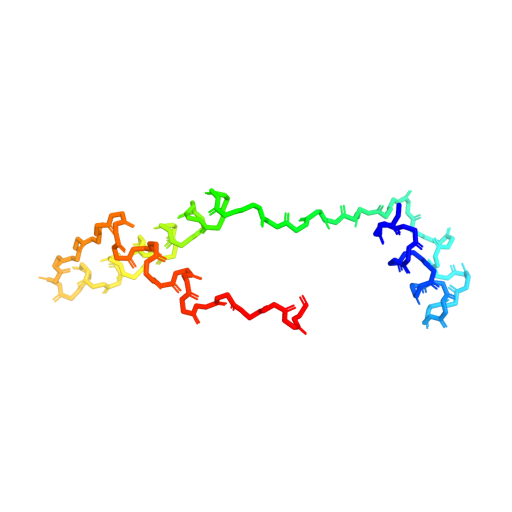 C CA . GLU A 1 71 ? -13.480 -7.408 -3.749 1.00 86.62 71 GLU A CA 1
ATOM 566 C C . GLU A 1 71 ? -12.750 -6.303 -4.530 1.00 86.62 71 GLU A C 1
ATOM 568 O O . GLU A 1 71 ? -13.241 -5.831 -5.550 1.00 86.62 71 GLU A O 1
ATOM 573 N N . SER A 1 72 ? -11.576 -5.871 -4.062 1.00 75.81 72 SER A N 1
ATOM 574 C CA . SER A 1 72 ? -10.769 -4.838 -4.731 1.00 75.81 72 SER A CA 1
ATOM 575 C C . SER A 1 72 ? -9.751 -5.399 -5.723 1.00 75.81 72 SER A C 1
ATOM 577 O O . SER A 1 72 ? -9.064 -4.625 -6.394 1.00 75.81 72 SER A O 1
ATOM 579 N N . TYR A 1 73 ? -9.648 -6.725 -5.840 1.00 67.56 73 TYR A N 1
ATOM 580 C CA . TYR A 1 73 ? -8.794 -7.365 -6.828 1.00 67.56 73 TYR A CA 1
ATOM 581 C C . TYR A 1 73 ? -9.435 -7.261 -8.215 1.00 67.56 73 TYR A C 1
ATOM 583 O O . TYR A 1 73 ? -10.182 -8.138 -8.643 1.00 67.56 73 TYR A O 1
ATOM 591 N N . ASP A 1 74 ? -9.123 -6.178 -8.924 1.00 63.66 74 ASP A N 1
ATOM 592 C CA . ASP A 1 74 ? -9.353 -6.070 -10.361 1.00 63.66 74 ASP A CA 1
ATOM 593 C C . ASP A 1 74 ? -8.116 -6.614 -11.108 1.00 63.66 74 ASP A C 1
ATOM 595 O O . ASP A 1 74 ? -7.060 -5.975 -11.084 1.00 63.66 74 ASP A O 1
ATOM 599 N N . PRO A 1 75 ? -8.200 -7.788 -11.764 1.00 58.03 75 PRO A N 1
ATOM 600 C CA . PRO A 1 75 ? -7.085 -8.366 -12.512 1.00 58.03 75 PRO A CA 1
ATOM 601 C C . PRO A 1 75 ? -6.761 -7.619 -13.820 1.00 58.03 75 PRO A C 1
ATOM 603 O O . PRO A 1 75 ? -5.887 -8.076 -14.557 1.00 58.03 75 PRO A O 1
ATOM 606 N N . THR A 1 76 ? -7.465 -6.525 -14.151 1.00 45.31 76 THR A N 1
ATOM 607 C CA . THR A 1 76 ? -7.322 -5.805 -15.430 1.00 45.31 76 THR A CA 1
ATOM 608 C C . THR A 1 76 ? -6.572 -4.468 -15.390 1.00 45.31 76 THR A C 1
ATOM 610 O O . THR A 1 76 ? -6.549 -3.781 -16.412 1.00 45.31 76 THR A O 1
ATOM 613 N N . ASN A 1 77 ? -5.873 -4.136 -14.296 1.00 40.19 77 ASN A N 1
ATOM 614 C CA . ASN A 1 77 ? -4.850 -3.071 -14.292 1.00 40.19 77 ASN A CA 1
ATOM 615 C C . ASN A 1 77 ? -3.419 -3.618 -14.318 1.00 40.19 77 ASN A C 1
ATOM 617 O O . ASN A 1 77 ? -3.081 -4.450 -13.446 1.00 40.19 77 ASN A O 1
#

Sequence (77 aa):
AARDRVMQEVRRHFRPELLNRLDEVVVFDPLSHEQLRKVARLQMKDVASRLAEKGIALAVTDAALDYILAESYDPTN